Protein AF-A0A8B6EUW7-F1 (afdb_monomer)

Solvent-accessible surface area (backbone atoms only — not comparable to full-atom values): 8456 Å² total; per-residue (Å²): 134,91,86,85,81,85,66,82,66,86,75,84,60,81,88,59,56,79,48,83,56,57,69,49,81,42,67,62,49,62,72,51,69,58,61,69,36,70,34,43,38,35,71,33,44,41,38,44,39,31,47,34,36,40,42,38,40,44,29,48,21,50,28,38,37,32,56,53,14,41,37,41,40,33,45,32,32,40,39,40,40,46,28,47,20,54,29,39,37,29,56,26,37,40,37,41,36,34,46,31,32,41,38,39,42,42,28,47,21,50,29,39,38,30,57,26,38,37,38,41,39,35,46,32,30,41,40,40,42,40,30,47,21,49,30,38,37,31,56,28,36,37,38,41,37,34,41,35,29,63,44,82,46,72,44,69,49,77,38,76,48,69,73,38,67,75,45,79,45,72,73,42,74,114

Structure (mmCIF, N/CA/C/O backbone):
data_AF-A0A8B6EUW7-F1
#
_entry.id   AF-A0A8B6EUW7-F1
#
loop_
_atom_site.group_PDB
_atom_site.id
_atom_site.type_symbol
_atom_site.label_atom_id
_atom_site.label_alt_id
_atom_site.label_comp_id
_atom_site.label_asym_id
_atom_site.label_entity_id
_atom_site.label_seq_id
_atom_site.pdbx_PDB_ins_code
_atom_site.Cartn_x
_atom_site.Cartn_y
_atom_site.Cartn_z
_atom_site.occupancy
_atom_site.B_is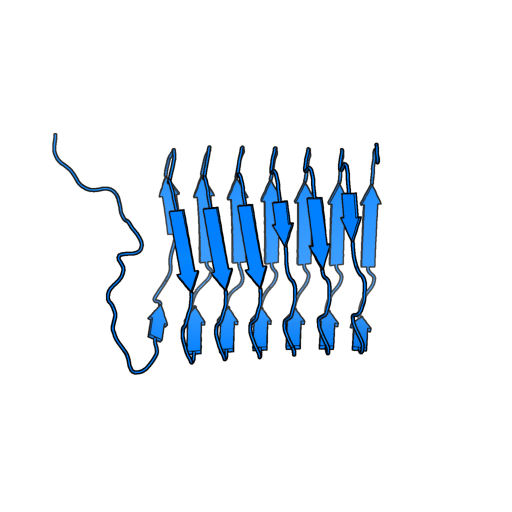o_or_equiv
_atom_site.auth_seq_id
_atom_site.auth_comp_id
_atom_site.auth_asym_id
_atom_site.auth_atom_id
_atom_site.pdbx_PDB_model_num
ATOM 1 N N . MET A 1 1 ? -30.084 -19.847 9.059 1.00 25.69 1 MET A N 1
ATOM 2 C CA . MET A 1 1 ? -29.236 -20.993 9.454 1.00 25.69 1 MET A CA 1
ATOM 3 C C . MET A 1 1 ? -28.331 -21.332 8.273 1.00 25.69 1 MET A C 1
ATOM 5 O O . MET A 1 1 ? -28.870 -21.389 7.177 1.00 25.69 1 MET A O 1
ATOM 9 N N . ALA A 1 2 ? -27.029 -21.551 8.534 1.00 23.38 2 ALA A N 1
ATOM 10 C CA . ALA A 1 2 ? -25.927 -21.921 7.610 1.00 23.38 2 ALA A CA 1
ATOM 11 C C . ALA A 1 2 ? -25.435 -20.869 6.568 1.00 23.38 2 ALA A C 1
ATOM 13 O O . ALA A 1 2 ? -26.282 -20.206 5.980 1.00 23.38 2 ALA A O 1
ATOM 14 N N . LEU A 1 3 ? -24.136 -20.726 6.205 1.00 30.89 3 LEU A N 1
ATOM 15 C CA . LEU A 1 3 ? -22.803 -20.816 6.889 1.00 30.89 3 LEU A CA 1
ATOM 16 C C . LEU A 1 3 ? -21.656 -20.461 5.873 1.00 30.89 3 LEU A C 1
ATOM 18 O O . LEU A 1 3 ? -21.907 -20.561 4.679 1.00 30.89 3 LEU A O 1
ATOM 22 N N . TRP A 1 4 ? -20.435 -20.128 6.352 1.00 17.84 4 TRP A N 1
ATOM 23 C CA . TRP A 1 4 ? -19.200 -19.603 5.674 1.00 17.84 4 TRP A CA 1
ATOM 24 C C . TRP A 1 4 ? -19.086 -18.064 5.479 1.00 17.84 4 TRP A C 1
ATOM 26 O O . TRP A 1 4 ? -19.812 -17.504 4.655 1.00 17.84 4 TRP A O 1
ATOM 36 N N . PRO A 1 5 ? -18.145 -17.370 6.167 1.00 23.80 5 PRO A N 1
ATOM 37 C CA . PRO A 1 5 ? -17.678 -16.040 5.771 1.00 23.80 5 PRO A CA 1
ATOM 38 C C . PRO A 1 5 ? -16.657 -16.152 4.627 1.00 23.80 5 PRO A C 1
ATOM 40 O O . PRO A 1 5 ? -16.011 -17.183 4.454 1.00 23.80 5 PRO A O 1
ATOM 43 N N . ILE A 1 6 ? -16.520 -15.093 3.828 1.00 31.66 6 ILE A N 1
ATOM 44 C CA . ILE A 1 6 ? -15.582 -15.071 2.700 1.00 31.66 6 ILE A CA 1
ATOM 45 C C . ILE A 1 6 ? -14.207 -14.626 3.211 1.00 31.66 6 ILE A C 1
ATOM 47 O O . ILE A 1 6 ? -13.890 -13.438 3.164 1.00 31.66 6 ILE A O 1
ATOM 51 N N . ASP A 1 7 ? -13.396 -15.600 3.634 1.00 32.25 7 ASP A N 1
ATOM 52 C CA . ASP A 1 7 ? -11.946 -15.560 3.407 1.00 32.25 7 ASP A CA 1
ATOM 53 C C . ASP A 1 7 ? -11.703 -15.140 1.948 1.00 32.25 7 ASP A C 1
ATOM 55 O O . ASP A 1 7 ? -12.349 -15.671 1.032 1.00 32.25 7 ASP A O 1
ATOM 59 N N . MET A 1 8 ? -10.716 -14.281 1.675 1.00 34.38 8 MET A N 1
ATOM 60 C CA . MET A 1 8 ? -10.120 -14.260 0.331 1.00 34.38 8 MET A CA 1
ATOM 61 C C . MET A 1 8 ? -9.184 -15.467 0.216 1.00 34.38 8 MET A C 1
ATOM 63 O O . MET A 1 8 ? -7.966 -15.321 0.222 1.00 34.38 8 MET A O 1
ATOM 67 N N . VAL A 1 9 ? -9.803 -16.657 0.170 1.00 30.34 9 VAL A N 1
ATOM 68 C CA . VAL A 1 9 ? -9.161 -17.972 0.287 1.00 30.34 9 VAL A CA 1
ATOM 69 C C . VAL A 1 9 ? -7.898 -18.033 -0.556 1.00 30.34 9 VAL A C 1
ATOM 71 O O . VAL A 1 9 ? -7.894 -17.678 -1.738 1.00 30.34 9 VAL A O 1
ATOM 74 N N . SER A 1 10 ? -6.855 -18.562 0.074 1.00 36.28 10 SER A N 1
ATOM 75 C CA . SER A 1 10 ? -5.552 -18.906 -0.480 1.00 36.28 10 SER A CA 1
ATOM 76 C C . SER A 1 10 ? -5.627 -20.001 -1.555 1.00 36.28 10 SER A C 1
ATOM 78 O O . SER A 1 10 ? -5.006 -21.062 -1.453 1.00 36.28 10 SER A O 1
ATOM 80 N N . GLU A 1 11 ? -6.318 -19.722 -2.665 1.00 23.39 11 GLU A N 1
ATOM 81 C CA . GLU A 1 11 ? -6.059 -20.412 -3.923 1.00 23.39 11 GLU A CA 1
ATOM 82 C C . GLU A 1 11 ? -4.647 -20.047 -4.386 1.00 23.39 11 GLU A C 1
ATOM 84 O O . GLU A 1 11 ? -4.411 -19.068 -5.096 1.00 23.39 11 GLU A O 1
ATOM 89 N N . SER A 1 12 ? -3.710 -20.888 -3.943 1.00 35.69 12 SER A N 1
ATOM 90 C CA . SER A 1 12 ? -2.301 -20.956 -4.325 1.00 35.69 12 SER A CA 1
ATOM 91 C C . SER A 1 12 ? -2.158 -21.281 -5.816 1.00 35.69 12 SER A C 1
ATOM 93 O O . SER A 1 12 ? -1.689 -22.348 -6.210 1.00 35.69 12 SER A O 1
ATOM 95 N N . ILE A 1 13 ? -2.597 -20.357 -6.666 1.00 28.00 13 ILE A N 1
ATOM 96 C CA . ILE A 1 13 ? -2.500 -20.440 -8.116 1.00 28.00 13 ILE A CA 1
ATOM 97 C C . ILE A 1 13 ? -1.307 -19.580 -8.528 1.00 28.00 13 ILE A C 1
ATOM 99 O O . ILE A 1 13 ? -1.421 -18.386 -8.810 1.00 28.00 13 ILE A O 1
ATOM 103 N N . TYR A 1 14 ? -0.148 -20.243 -8.585 1.00 34.44 14 TYR A N 1
ATOM 104 C CA . TYR A 1 14 ? 0.978 -19.836 -9.430 1.00 34.44 14 TYR A CA 1
ATOM 105 C C . TYR A 1 14 ? 0.468 -19.419 -10.829 1.00 34.44 14 TYR A C 1
ATOM 107 O O . TYR A 1 14 ? -0.589 -19.883 -11.262 1.00 34.44 14 TYR A O 1
ATOM 115 N N . HIS A 1 15 ? 1.248 -18.618 -11.567 1.00 29.44 15 HIS A N 1
ATOM 116 C CA . HIS A 1 15 ? 0.917 -18.009 -12.877 1.00 29.44 15 HIS A CA 1
ATOM 117 C C . HIS A 1 15 ? 0.130 -16.659 -12.866 1.00 29.44 15 HIS A C 1
ATOM 119 O O . HIS A 1 15 ? -0.388 -16.266 -13.913 1.00 29.44 15 HIS A O 1
ATOM 125 N N . SER A 1 16 ? 0.086 -15.887 -11.765 1.00 39.59 16 SER A N 1
ATOM 126 C CA . SER A 1 16 ? -0.474 -14.502 -11.660 1.00 39.59 16 SER A CA 1
ATOM 127 C C . SER A 1 16 ? -2.007 -14.314 -11.839 1.00 39.59 16 SER A C 1
ATOM 129 O O . SER A 1 16 ? -2.708 -15.192 -12.340 1.00 39.59 16 SER A O 1
ATOM 131 N N . GLN A 1 17 ? -2.562 -13.157 -11.420 1.00 44.03 17 GLN A N 1
ATOM 132 C CA . GLN A 1 17 ? -4.000 -13.041 -11.082 1.00 44.03 17 GLN A CA 1
ATOM 133 C C . GLN A 1 17 ? -4.856 -11.936 -11.758 1.00 44.03 17 GLN A C 1
ATOM 135 O O . GLN A 1 17 ? -4.388 -10.883 -12.203 1.00 44.03 17 GLN A O 1
ATOM 140 N N . LYS A 1 18 ? -6.187 -12.158 -11.776 1.00 33.91 18 LYS A N 1
ATOM 141 C CA . LYS A 1 18 ? -7.245 -11.206 -12.207 1.00 33.91 18 LYS A CA 1
ATOM 142 C C . LYS A 1 18 ? -8.431 -11.157 -11.221 1.00 33.91 18 LYS A C 1
ATOM 144 O O . LYS A 1 18 ? -9.380 -11.927 -11.359 1.00 33.91 18 LYS A O 1
ATOM 149 N N . TRP A 1 19 ? -8.514 -10.133 -10.370 1.00 37.81 19 TRP A N 1
ATOM 150 C CA . TRP A 1 19 ? -9.661 -9.963 -9.460 1.00 37.81 19 TRP A CA 1
ATOM 151 C C . TRP A 1 19 ? -10.814 -9.129 -10.058 1.00 37.81 19 TRP A C 1
ATOM 153 O O . TRP A 1 19 ? -10.639 -7.976 -10.483 1.00 37.81 19 TRP A O 1
ATOM 163 N N . ARG A 1 20 ? -12.034 -9.691 -10.060 1.00 37.06 20 ARG A N 1
ATOM 164 C CA . ARG A 1 20 ? -13.288 -9.006 -10.434 1.00 37.06 20 ARG A CA 1
ATOM 165 C C . ARG A 1 20 ? -14.066 -8.563 -9.184 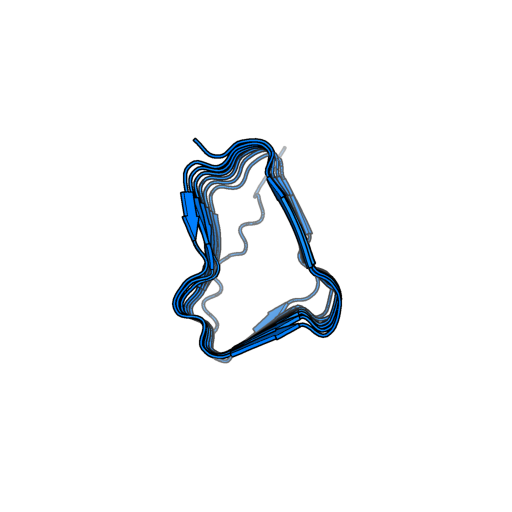1.00 37.06 20 ARG A C 1
ATOM 167 O O . ARG A 1 20 ? -14.977 -9.251 -8.762 1.00 37.06 20 ARG A O 1
ATOM 174 N N . GLN A 1 21 ? -13.769 -7.347 -8.714 1.00 39.22 21 GLN A N 1
ATOM 175 C CA . GLN A 1 21 ? -14.562 -6.590 -7.725 1.00 39.22 21 GLN A CA 1
ATOM 176 C C . GLN A 1 21 ? -14.658 -7.240 -6.329 1.00 39.22 21 GLN A C 1
ATOM 178 O O . GLN A 1 21 ? -15.595 -7.971 -6.040 1.00 39.22 21 GLN A O 1
ATOM 183 N N . SER A 1 22 ? -13.730 -6.891 -5.432 1.00 54.41 22 SER A N 1
ATOM 184 C CA . SER A 1 22 ? -13.854 -7.185 -4.000 1.00 54.41 22 SER A CA 1
ATOM 185 C C . SER A 1 22 ? -14.650 -6.088 -3.284 1.00 54.41 22 SER A C 1
ATOM 187 O O . SER A 1 22 ? -14.340 -4.892 -3.378 1.00 54.41 22 SER A O 1
ATOM 189 N N . LYS A 1 23 ? -15.704 -6.513 -2.582 1.00 46.66 23 LYS A N 1
ATOM 190 C CA . LYS A 1 23 ? -16.470 -5.699 -1.639 1.00 46.66 23 LYS A CA 1
ATOM 191 C C . LYS A 1 23 ? -16.741 -6.538 -0.390 1.00 46.66 23 LYS A C 1
ATOM 193 O O . LYS A 1 23 ? -17.639 -7.375 -0.423 1.00 46.66 23 LYS A O 1
ATOM 198 N N . SER A 1 24 ? -15.989 -6.296 0.676 1.00 58.12 24 SER A N 1
ATOM 199 C CA . SER A 1 24 ? -16.255 -6.847 2.006 1.00 58.12 24 SER A CA 1
ATOM 200 C C . SER A 1 24 ? -17.012 -5.807 2.835 1.00 58.12 24 SER A C 1
ATOM 202 O O . SER A 1 24 ? -16.458 -4.778 3.218 1.00 58.12 24 SER A O 1
ATOM 204 N N . ASP A 1 25 ? -18.296 -6.082 3.072 1.00 57.84 25 ASP A N 1
ATOM 205 C CA . ASP A 1 25 ? -19.082 -5.474 4.149 1.00 57.84 25 ASP A CA 1
ATOM 206 C C . ASP A 1 25 ? -19.280 -6.585 5.200 1.00 57.84 25 ASP A C 1
ATOM 208 O O . ASP A 1 25 ? -20.231 -7.363 5.107 1.00 57.84 25 ASP A O 1
ATOM 212 N 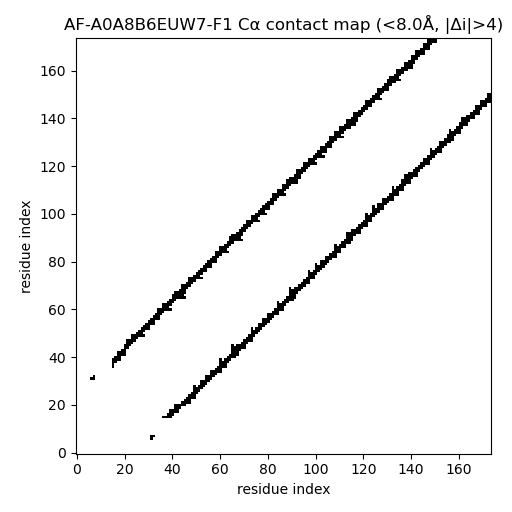N . LEU A 1 26 ? -18.346 -6.714 6.142 1.00 59.31 26 LEU A N 1
ATOM 213 C CA . LEU A 1 26 ? -18.386 -7.694 7.239 1.00 59.31 26 LEU A CA 1
ATOM 214 C C . LEU A 1 26 ? -18.325 -6.937 8.575 1.00 59.31 26 LEU A C 1
ATOM 216 O O . LEU A 1 26 ? -17.880 -5.794 8.620 1.00 59.31 26 LEU A O 1
ATOM 220 N N . SER A 1 27 ? -18.794 -7.538 9.670 1.00 61.88 27 SER A N 1
ATOM 221 C CA . SER A 1 27 ? -18.663 -6.924 11.001 1.00 61.88 27 SER A CA 1
ATOM 222 C C . SER A 1 27 ? -17.225 -6.988 11.516 1.00 61.88 27 SER A C 1
ATOM 224 O O . SER A 1 27 ? -16.728 -6.010 12.067 1.00 61.88 27 SER A O 1
ATOM 226 N N . GLN A 1 28 ? -16.582 -8.132 11.305 1.00 61.19 28 GLN A N 1
ATOM 227 C CA . GLN A 1 28 ? -15.213 -8.458 11.686 1.00 61.19 28 GLN A CA 1
ATOM 228 C C . GLN A 1 28 ? -14.594 -9.298 10.563 1.00 61.19 28 GLN A C 1
ATOM 230 O O . GLN A 1 28 ? -15.324 -9.934 9.792 1.00 61.19 28 GLN A O 1
ATOM 235 N N . SER A 1 29 ? -13.274 -9.281 10.480 1.00 70.94 29 SER A N 1
ATOM 236 C CA . SER A 1 29 ? -12.445 -10.186 9.689 1.00 70.94 29 SER A CA 1
ATOM 237 C C . SER A 1 29 ? -11.129 -10.307 10.435 1.00 70.94 29 SER A C 1
ATOM 239 O O . SER A 1 29 ? -10.656 -9.279 10.899 1.00 70.94 29 SER A O 1
ATOM 241 N N . ASP A 1 30 ? -10.558 -11.500 10.520 1.00 63.41 30 ASP A N 1
ATOM 242 C CA . ASP A 1 30 ? -9.255 -11.681 11.159 1.00 63.41 30 ASP A CA 1
ATOM 243 C C . ASP A 1 30 ? -8.207 -11.091 10.180 1.00 63.41 30 ASP A C 1
ATOM 245 O O . ASP A 1 30 ? -7.926 -9.894 10.225 1.00 63.41 30 ASP A O 1
ATOM 249 N N . ASP A 1 31 ? -7.832 -11.833 9.127 1.00 72.81 31 ASP A N 1
ATOM 250 C CA . ASP A 1 31 ? -6.881 -11.358 8.105 1.00 72.81 31 ASP A CA 1
ATOM 251 C C . ASP A 1 31 ? -7.498 -11.155 6.707 1.00 72.81 31 ASP A C 1
ATOM 253 O O . ASP A 1 31 ? -8.247 -11.988 6.188 1.00 72.81 31 ASP A O 1
ATOM 257 N N . LEU A 1 32 ? -7.093 -10.088 6.009 1.00 76.06 32 LEU A N 1
ATOM 258 C CA . LEU A 1 32 ? -7.337 -9.884 4.573 1.00 76.06 32 LEU A CA 1
ATOM 259 C C . LEU A 1 32 ? -6.033 -9.538 3.846 1.00 76.06 32 LEU A C 1
ATOM 261 O O . LEU A 1 32 ? -5.630 -8.376 3.758 1.00 76.06 32 LEU A O 1
ATOM 265 N N . SER A 1 33 ? -5.394 -10.553 3.262 1.00 81.12 33 SER A N 1
ATOM 266 C CA . SER A 1 33 ? -4.070 -10.434 2.645 1.00 81.12 33 SER A CA 1
ATOM 267 C C . SER A 1 33 ? -4.055 -10.646 1.124 1.00 81.12 33 SER A C 1
ATOM 269 O O . SER A 1 33 ? -4.873 -11.361 0.543 1.00 81.12 33 SER A O 1
ATOM 271 N N . CYS A 1 34 ? -3.093 -10.015 0.448 1.00 82.38 34 CYS A N 1
ATOM 272 C CA . CYS A 1 34 ? -2.788 -10.231 -0.965 1.00 82.38 34 CYS A CA 1
ATOM 273 C C . CYS A 1 34 ? -1.270 -10.172 -1.183 1.00 82.38 34 CYS A C 1
ATOM 275 O O . CYS A 1 34 ? -0.730 -9.181 -1.684 1.00 82.38 34 CYS A O 1
ATOM 277 N N . ASN A 1 35 ? -0.587 -11.242 -0.771 1.00 87.38 35 ASN A N 1
ATOM 278 C CA . ASN A 1 35 ? 0.865 -11.253 -0.602 1.00 87.38 35 ASN A CA 1
ATOM 279 C C . ASN A 1 35 ? 1.567 -12.238 -1.554 1.00 87.38 35 ASN A C 1
ATOM 281 O O . ASN A 1 35 ? 0.979 -13.250 -1.936 1.00 87.38 35 ASN A O 1
ATOM 285 N N . ASN A 1 36 ? 2.836 -11.973 -1.881 1.00 89.88 36 ASN A N 1
ATOM 286 C CA . ASN A 1 36 ? 3.737 -12.871 -2.629 1.00 89.88 36 ASN A CA 1
ATOM 287 C C . ASN A 1 36 ? 3.302 -13.202 -4.083 1.00 89.88 36 ASN A C 1
ATOM 289 O O . ASN A 1 36 ? 3.376 -14.356 -4.505 1.00 89.88 36 ASN A O 1
ATOM 293 N N . ASN A 1 37 ? 2.842 -12.216 -4.868 1.00 86.00 37 ASN A N 1
ATOM 294 C CA . ASN A 1 37 ? 2.407 -12.408 -6.265 1.00 86.00 37 ASN A CA 1
ATOM 295 C C . ASN A 1 37 ? 3.275 -11.639 -7.276 1.00 86.00 37 ASN A C 1
ATOM 297 O O . ASN A 1 37 ? 3.482 -10.437 -7.122 1.00 86.00 37 ASN A O 1
ATOM 301 N N . ASP A 1 38 ? 3.621 -12.250 -8.415 1.00 84.19 38 ASP A N 1
ATOM 302 C CA . ASP A 1 38 ? 4.295 -11.544 -9.525 1.00 84.19 38 ASP A CA 1
ATOM 303 C C . ASP A 1 38 ? 3.494 -10.323 -10.011 1.00 84.19 38 ASP A C 1
ATOM 305 O O . ASP A 1 38 ? 4.034 -9.265 -10.333 1.00 84.19 38 ASP A O 1
ATOM 309 N N . THR A 1 39 ? 2.168 -10.467 -10.121 1.00 84.88 39 THR A N 1
ATOM 310 C CA . THR A 1 39 ? 1.274 -9.397 -10.574 1.00 84.88 39 THR A CA 1
ATOM 311 C C . THR A 1 39 ? -0.152 -9.586 -10.067 1.00 84.88 39 THR A C 1
ATOM 313 O O . THR A 1 39 ? -0.794 -10.613 -10.303 1.00 84.88 39 THR A O 1
ATOM 316 N N . VAL A 1 40 ? -0.693 -8.517 -9.480 1.00 82.50 40 VAL A N 1
ATOM 317 C CA . VAL A 1 40 ? -2.077 -8.382 -9.023 1.00 82.50 40 VAL A CA 1
ATOM 318 C C . VAL A 1 40 ? -2.730 -7.198 -9.736 1.00 82.50 40 VAL A C 1
ATOM 320 O O . VAL A 1 40 ? -2.271 -6.060 -9.657 1.00 82.50 40 VAL A O 1
ATOM 323 N N . THR A 1 41 ? -3.844 -7.424 -10.440 1.00 83.62 41 THR A N 1
ATOM 324 C CA . THR A 1 41 ? -4.619 -6.330 -11.056 1.00 83.62 41 THR A CA 1
ATOM 325 C C . THR A 1 41 ? -6.083 -6.352 -10.634 1.00 83.62 41 THR A C 1
ATOM 327 O O . THR A 1 41 ? -6.877 -7.171 -11.107 1.00 83.62 41 THR A O 1
ATOM 330 N N . TYR A 1 42 ? -6.477 -5.348 -9.851 1.00 79.50 42 TYR A N 1
ATOM 331 C CA . TYR A 1 42 ? -7.870 -5.072 -9.513 1.00 79.50 42 TYR A CA 1
ATOM 332 C C . TYR A 1 42 ? -8.517 -4.234 -10.617 1.00 79.50 42 TYR A C 1
ATOM 334 O O . TYR A 1 42 ? -8.240 -3.042 -10.793 1.00 79.50 42 TYR A O 1
ATOM 342 N N . ARG A 1 43 ? -9.392 -4.873 -11.403 1.00 75.00 43 ARG A N 1
ATOM 343 C CA . ARG A 1 43 ? -10.046 -4.242 -12.565 1.00 75.00 43 ARG A CA 1
ATOM 344 C C . ARG A 1 43 ? -11.243 -3.357 -12.218 1.00 75.00 43 ARG A C 1
ATOM 346 O O . ARG A 1 43 ? -11.672 -2.600 -13.078 1.00 75.00 43 ARG A O 1
ATOM 353 N N . HIS A 1 44 ? -11.744 -3.422 -10.990 1.00 77.31 44 HIS A N 1
ATOM 354 C CA . HIS A 1 44 ? -12.835 -2.589 -10.478 1.00 77.31 44 HIS A CA 1
ATOM 355 C C . HIS A 1 44 ? -12.370 -1.827 -9.230 1.00 77.31 44 HIS A C 1
ATOM 357 O O . HIS A 1 44 ? -11.194 -1.897 -8.868 1.00 77.31 44 HIS A 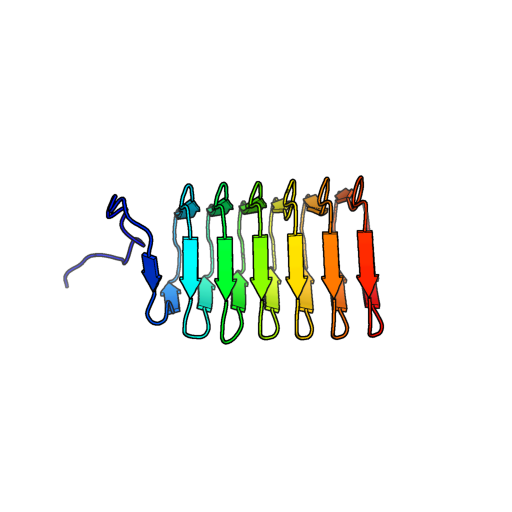O 1
ATOM 363 N N . SER A 1 45 ? -13.254 -1.049 -8.600 1.00 78.69 45 SER A N 1
ATOM 364 C CA . SER A 1 45 ? -12.931 -0.445 -7.306 1.00 78.69 45 SER A CA 1
ATOM 365 C C . SER A 1 45 ? -12.855 -1.533 -6.238 1.00 78.69 45 SER A C 1
ATOM 367 O O . SER A 1 45 ? -13.727 -2.401 -6.210 1.00 78.69 45 SER A O 1
ATOM 369 N N . VAL A 1 46 ? -11.870 -1.437 -5.348 1.00 80.25 46 VAL A N 1
ATOM 370 C CA . VAL A 1 46 ? -11.809 -2.234 -4.114 1.00 80.25 46 VAL A CA 1
ATOM 371 C C . VAL A 1 46 ? -12.476 -1.437 -2.999 1.00 80.25 46 VAL A C 1
ATOM 373 O O . VAL A 1 46 ? -12.257 -0.223 -2.891 1.00 80.25 46 VAL A O 1
ATOM 376 N N . ARG A 1 47 ? -13.332 -2.092 -2.212 1.00 83.19 47 ARG A N 1
ATOM 377 C CA . ARG A 1 47 ? -13.973 -1.495 -1.036 1.00 83.19 47 ARG A CA 1
ATOM 378 C C . ARG A 1 47 ? -13.946 -2.474 0.130 1.00 83.19 47 ARG A C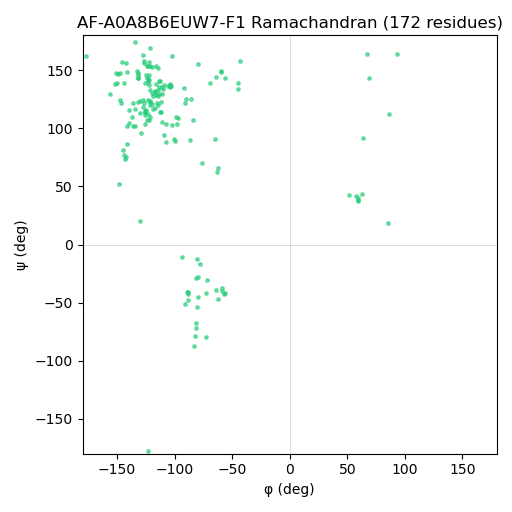 1
ATOM 380 O O . ARG A 1 47 ? -14.514 -3.552 0.010 1.00 83.19 47 ARG A O 1
ATOM 387 N N . VAL A 1 48 ? -13.332 -2.055 1.227 1.00 82.06 48 VAL A N 1
ATOM 388 C CA . VAL A 1 48 ? -13.342 -2.758 2.511 1.00 82.06 48 VAL A CA 1
ATOM 389 C C . VAL A 1 48 ? -14.050 -1.858 3.515 1.00 82.06 48 VAL A C 1
ATOM 391 O O . VAL A 1 48 ? -13.736 -0.665 3.597 1.00 82.06 48 VAL A O 1
ATOM 394 N N . ASN A 1 49 ? -15.036 -2.405 4.219 1.00 84.12 49 ASN A N 1
ATOM 395 C CA . ASN A 1 49 ? -15.770 -1.718 5.270 1.00 84.12 49 ASN A CA 1
ATOM 396 C C . ASN A 1 49 ? -16.052 -2.697 6.416 1.00 84.12 49 ASN A C 1
ATOM 398 O O . ASN A 1 49 ? -16.961 -3.519 6.296 1.00 84.12 49 ASN A O 1
ATOM 402 N N . LEU A 1 50 ? -15.270 -2.595 7.492 1.00 78.44 50 LEU A N 1
ATOM 403 C CA . LEU A 1 50 ? -15.342 -3.463 8.672 1.00 78.44 50 LEU A CA 1
ATOM 404 C C . LEU A 1 50 ? -15.492 -2.615 9.939 1.00 78.44 50 LEU A C 1
ATOM 406 O O . LEU A 1 50 ? -15.098 -1.445 9.960 1.00 78.44 50 LEU A O 1
ATOM 410 N N . SER A 1 51 ? -16.042 -3.192 11.009 1.00 83.69 51 SER A N 1
ATOM 411 C CA . SER A 1 51 ? -15.961 -2.553 12.328 1.00 83.69 51 SER A CA 1
ATOM 412 C C . SER A 1 51 ? -14.594 -2.810 12.955 1.00 83.69 51 SER A C 1
ATOM 414 O O . SER A 1 51 ? -13.980 -1.864 13.439 1.00 83.69 51 SER A O 1
ATOM 416 N N . GLN A 1 52 ? -14.108 -4.049 12.886 1.00 79.56 52 GLN A N 1
ATOM 417 C CA . GLN A 1 52 ? -12.776 -4.454 13.339 1.00 79.56 52 GLN A CA 1
ATOM 418 C C . GLN A 1 52 ? -12.110 -5.314 12.254 1.00 79.56 52 GLN A C 1
ATOM 420 O O . GLN A 1 52 ? -12.811 -5.997 11.498 1.00 79.56 52 GLN A O 1
ATOM 425 N N . SER A 1 53 ? -10.790 -5.237 12.173 1.00 81.81 53 SER A N 1
ATOM 426 C CA . SER A 1 53 ? -9.911 -6.107 11.391 1.00 81.81 53 SER A CA 1
ATOM 427 C C . SER A 1 53 ? -8.671 -6.353 12.235 1.00 81.81 53 SER A C 1
ATOM 429 O O . SER A 1 53 ? -8.284 -5.417 12.931 1.00 81.81 53 SER A O 1
ATOM 431 N N . ASP A 1 54 ? -8.038 -7.513 12.120 1.00 77.94 54 ASP A N 1
ATOM 432 C CA . ASP A 1 54 ? -6.685 -7.674 12.651 1.00 77.94 54 ASP A CA 1
ATOM 433 C C . ASP A 1 54 ? -5.746 -7.109 11.558 1.00 77.94 54 ASP A C 1
ATOM 435 O O . ASP A 1 54 ? -5.570 -5.885 11.482 1.00 77.94 54 ASP A O 1
ATOM 439 N N . ASP A 1 55 ? -5.331 -7.918 10.572 1.00 82.62 55 ASP A N 1
ATOM 440 C CA . ASP A 1 55 ? -4.433 -7.473 9.493 1.00 82.62 55 ASP A CA 1
ATOM 441 C C . ASP A 1 55 ? -5.115 -7.224 8.134 1.00 82.62 55 ASP A C 1
ATOM 443 O O . ASP A 1 55 ? -5.870 -8.042 7.593 1.00 82.62 55 ASP A O 1
ATOM 447 N N . LEU A 1 56 ? -4.714 -6.139 7.461 1.00 84.81 56 LEU A N 1
ATOM 448 C CA . LEU A 1 56 ? -5.019 -5.886 6.050 1.00 84.81 56 LEU A CA 1
ATOM 449 C C . LEU A 1 56 ? -3.731 -5.630 5.245 1.00 84.81 56 LEU A C 1
ATOM 451 O O . LEU A 1 56 ? -3.161 -4.539 5.285 1.00 84.81 56 LEU A O 1
ATOM 455 N N . SER A 1 57 ? -3.266 -6.616 4.468 1.00 87.50 57 SER A N 1
ATOM 456 C CA . SER A 1 57 ? -1.921 -6.592 3.860 1.00 87.50 57 SER A CA 1
ATOM 457 C C . SER A 1 57 ? -1.881 -6.762 2.334 1.00 87.50 57 SER A C 1
ATOM 459 O O . SER A 1 57 ? -2.674 -7.482 1.724 1.00 87.50 57 SER A O 1
ATOM 461 N N . CYS A 1 58 ? -0.927 -6.086 1.687 1.00 89.19 58 CYS A N 1
ATOM 462 C CA . CYS A 1 58 ? -0.649 -6.201 0.252 1.00 89.19 58 CYS A CA 1
ATOM 463 C C . CYS A 1 58 ? 0.864 -6.113 -0.011 1.00 89.19 58 CYS A C 1
ATOM 465 O O . CYS A 1 58 ? 1.378 -5.090 -0.478 1.00 89.19 58 CYS A O 1
ATOM 467 N N . ASN A 1 59 ? 1.574 -7.190 0.323 1.00 93.38 59 ASN A N 1
ATOM 468 C CA . ASN A 1 59 ? 3.021 -7.190 0.528 1.00 93.38 59 ASN A CA 1
ATOM 469 C C . ASN A 1 59 ? 3.775 -8.158 -0.403 1.00 93.38 59 ASN A C 1
ATOM 471 O O . ASN A 1 59 ? 3.246 -9.198 -0.798 1.00 93.38 59 ASN A O 1
ATOM 475 N N . ASN A 1 60 ? 5.045 -7.867 -0.696 1.00 93.50 60 ASN A N 1
ATOM 476 C CA . ASN A 1 60 ? 5.944 -8.745 -1.463 1.00 93.50 60 ASN A CA 1
ATOM 477 C C . ASN A 1 60 ? 5.441 -9.066 -2.894 1.00 93.50 60 ASN A C 1
ATOM 479 O O . ASN A 1 60 ? 5.544 -10.211 -3.339 1.00 93.50 60 ASN A O 1
ATOM 483 N N . ASN A 1 61 ? 4.833 -8.112 -3.611 1.00 92.00 61 ASN A N 1
ATOM 484 C CA . ASN A 1 61 ? 4.317 -8.341 -4.968 1.00 92.00 61 ASN A CA 1
ATOM 485 C C . ASN A 1 61 ? 5.087 -7.541 -6.030 1.00 92.00 61 ASN A C 1
ATOM 487 O O . ASN A 1 61 ? 5.247 -6.332 -5.889 1.00 92.00 61 ASN A O 1
ATOM 491 N N . GLY A 1 62 ? 5.428 -8.161 -7.163 1.00 92.00 62 GLY A N 1
ATOM 492 C CA . GLY A 1 62 ? 6.171 -7.475 -8.231 1.00 92.00 62 GLY A CA 1
ATOM 493 C C . GLY A 1 62 ? 5.394 -6.314 -8.871 1.00 92.00 62 GLY A C 1
ATOM 494 O O . GLY A 1 62 ? 5.924 -5.242 -9.157 1.00 92.00 62 GLY A O 1
ATOM 495 N N . THR A 1 63 ? 4.082 -6.464 -9.084 1.00 90.69 63 THR A N 1
ATOM 496 C CA . THR A 1 63 ? 3.233 -5.352 -9.547 1.00 90.69 63 THR A CA 1
ATOM 497 C C . THR A 1 63 ? 1.810 -5.420 -9.006 1.00 90.69 63 THR A C 1
ATOM 499 O O . THR A 1 63 ? 1.069 -6.360 -9.283 1.00 90.69 63 THR A O 1
ATOM 502 N N . VAL A 1 64 ? 1.364 -4.349 -8.350 1.00 90.12 64 VAL A N 1
ATOM 503 C CA . VAL A 1 64 ? -0.010 -4.168 -7.861 1.00 90.12 64 VAL A CA 1
ATOM 504 C C . VAL A 1 64 ? -0.681 -2.996 -8.582 1.00 90.12 64 VAL A C 1
ATOM 506 O O . VAL A 1 64 ? -0.219 -1.855 -8.536 1.00 90.12 64 VAL A O 1
ATOM 509 N N . ALA A 1 65 ? -1.810 -3.243 -9.253 1.00 90.12 65 ALA A N 1
ATOM 510 C CA . ALA A 1 65 ? -2.500 -2.232 -10.058 1.00 90.12 65 ALA A CA 1
ATOM 511 C C . ALA A 1 65 ? -4.005 -2.117 -9.756 1.00 90.12 65 ALA A C 1
ATOM 513 O O . ALA A 1 65 ? -4.809 -2.973 -10.136 1.00 90.12 65 ALA A O 1
ATOM 514 N N . TYR A 1 66 ? -4.420 -0.980 -9.188 1.00 86.25 66 TYR A N 1
ATOM 515 C CA . TYR A 1 66 ? -5.823 -0.657 -8.904 1.00 86.25 66 TYR A CA 1
ATOM 516 C C . TYR A 1 66 ? -6.416 0.250 -9.988 1.00 86.25 66 TYR A C 1
ATOM 518 O O . TYR A 1 66 ? -6.077 1.435 -10.100 1.00 86.25 66 TYR A O 1
ATOM 526 N N . ARG A 1 67 ? -7.335 -0.285 -10.806 1.00 83.56 67 ARG A N 1
ATOM 527 C CA . ARG A 1 67 ? -7.854 0.429 -11.986 1.00 83.56 67 ARG A CA 1
ATOM 528 C C . ARG A 1 67 ? -8.959 1.446 -11.718 1.00 83.56 67 ARG A C 1
ATOM 530 O O . ARG A 1 67 ? -9.028 2.389 -12.492 1.00 83.56 67 ARG A O 1
ATOM 537 N N . HIS A 1 68 ? -9.790 1.287 -10.684 1.00 79.00 68 HIS A N 1
ATOM 538 C CA . HIS A 1 68 ? -10.941 2.179 -10.415 1.00 79.00 68 HIS A CA 1
ATOM 539 C C . HIS A 1 68 ? -11.005 2.698 -8.961 1.00 79.00 68 HIS A C 1
ATOM 541 O O . HIS A 1 68 ? -12.047 3.176 -8.509 1.00 79.00 68 HIS A O 1
ATOM 547 N N . GLY A 1 69 ? -9.877 2.661 -8.246 1.00 84.62 69 GLY A N 1
ATOM 548 C CA . GLY A 1 69 ? -9.699 3.294 -6.933 1.00 84.62 69 GLY A CA 1
ATOM 549 C C . GLY A 1 69 ? -9.983 2.364 -5.756 1.00 84.62 69 GLY A C 1
ATOM 550 O O . GLY A 1 69 ? -10.594 1.308 -5.915 1.00 84.62 69 GLY A O 1
ATOM 551 N N . VAL A 1 70 ? -9.521 2.776 -4.578 1.00 87.69 70 VAL A N 1
ATOM 552 C CA . VAL A 1 70 ? -9.574 1.985 -3.340 1.00 87.69 70 VAL A CA 1
ATOM 553 C C . VAL A 1 70 ? -10.258 2.797 -2.250 1.00 87.69 70 VAL A C 1
ATOM 555 O O . VAL A 1 70 ? -10.039 4.009 -2.144 1.00 87.69 70 VAL A O 1
ATOM 558 N N . ARG A 1 71 ? -11.115 2.142 -1.465 1.00 90.94 71 ARG A N 1
ATOM 559 C CA . ARG A 1 71 ? -11.681 2.698 -0.234 1.00 90.94 71 ARG A CA 1
ATOM 560 C C . ARG A 1 71 ? -11.563 1.679 0.892 1.00 90.94 71 ARG A C 1
ATOM 562 O O . ARG A 1 71 ? -12.105 0.589 0.752 1.00 90.94 71 ARG A O 1
ATOM 569 N N . VAL A 1 72 ? -10.905 2.068 1.973 1.00 89.44 72 VAL A N 1
ATOM 570 C CA . VAL A 1 72 ? -10.841 1.321 3.232 1.00 89.44 72 VAL A CA 1
ATOM 571 C C . VAL A 1 72 ? -11.504 2.182 4.303 1.00 89.44 72 VAL A C 1
ATOM 573 O O . VAL A 1 72 ? -11.260 3.393 4.360 1.00 89.44 72 VAL A O 1
ATOM 576 N N . ASN A 1 73 ? -12.398 1.580 5.080 1.00 90.50 73 ASN A N 1
ATOM 577 C CA . ASN A 1 73 ? -13.099 2.214 6.187 1.00 90.50 73 ASN A CA 1
ATOM 578 C C . ASN A 1 73 ? -13.178 1.205 7.338 1.00 90.50 73 ASN A C 1
ATOM 580 O O . ASN A 1 73 ? -13.958 0.260 7.250 1.00 90.50 73 ASN A O 1
ATOM 584 N N . LEU A 1 74 ? -12.355 1.393 8.367 1.00 87.62 74 LEU A N 1
ATOM 585 C CA . LEU A 1 74 ? -12.291 0.528 9.548 1.00 87.62 74 LEU A CA 1
ATOM 586 C C . LEU A 1 74 ? -12.569 1.380 10.792 1.00 87.62 74 LEU A C 1
ATOM 588 O O . LEU A 1 74 ? -12.224 2.568 10.821 1.00 87.62 74 LEU A O 1
ATOM 592 N N . SER A 1 75 ? -13.228 0.812 11.804 1.00 88.81 75 SER A N 1
ATOM 593 C CA . SER A 1 75 ? -13.357 1.506 13.097 1.00 88.81 75 SER A CA 1
ATOM 594 C C . SER A 1 75 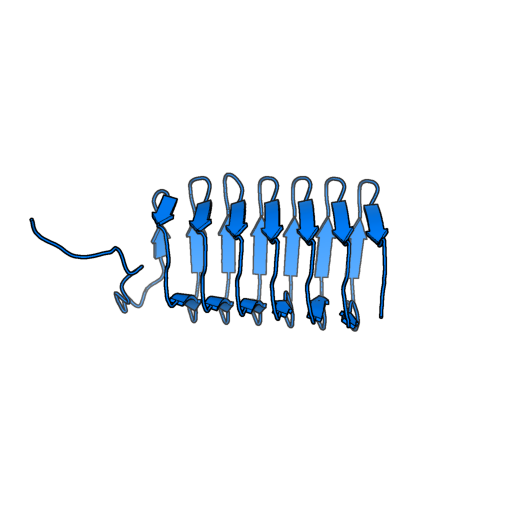? -12.162 1.184 13.990 1.00 88.81 75 SER A C 1
ATOM 596 O O . SER A 1 75 ? -11.609 2.103 14.584 1.00 88.81 75 SER A O 1
ATOM 598 N N . GLN A 1 76 ? -11.723 -0.072 13.995 1.00 86.75 76 GLN A N 1
ATOM 599 C CA . GLN A 1 76 ? -10.461 -0.530 14.571 1.00 86.75 76 GLN A CA 1
ATOM 600 C C . GLN A 1 76 ? -9.751 -1.422 13.540 1.00 86.75 76 GLN A C 1
ATOM 602 O O . GLN A 1 76 ? -10.419 -2.067 12.724 1.00 86.75 76 GLN A O 1
ATOM 607 N N . SER A 1 77 ? -8.427 -1.390 13.552 1.00 87.56 77 SER A N 1
ATOM 608 C CA . SER A 1 77 ? -7.515 -2.235 12.781 1.00 87.56 77 SER A CA 1
ATOM 609 C C . SER A 1 77 ? -6.279 -2.428 13.645 1.00 87.56 77 SER A C 1
ATOM 611 O O . SER A 1 77 ? -5.915 -1.461 14.314 1.00 87.56 77 SER A O 1
ATOM 613 N N . ASP A 1 78 ? -5.615 -3.569 13.563 1.00 85.81 78 ASP A N 1
ATOM 614 C CA . ASP A 1 78 ? -4.255 -3.671 14.086 1.00 85.81 78 ASP A CA 1
ATOM 615 C C . ASP A 1 78 ? -3.340 -3.093 12.981 1.00 85.81 78 ASP A C 1
ATOM 617 O O . ASP A 1 78 ? -3.089 -1.879 12.965 1.00 85.81 78 ASP A O 1
ATOM 621 N N . ASP A 1 79 ? -3.044 -3.867 11.927 1.00 88.56 79 ASP A N 1
ATOM 622 C CA . ASP A 1 79 ? -2.162 -3.437 10.828 1.00 88.56 79 ASP A CA 1
ATOM 623 C C . ASP A 1 79 ? -2.878 -3.162 9.488 1.00 88.56 79 ASP A C 1
ATOM 625 O O . ASP A 1 79 ? -3.647 -3.970 8.958 1.00 88.56 79 ASP A O 1
ATOM 629 N N . LEU A 1 80 ? -2.502 -2.066 8.814 1.00 90.69 80 LEU A N 1
ATOM 630 C CA . LEU A 1 80 ? -2.774 -1.838 7.386 1.00 90.69 80 LEU A CA 1
ATOM 631 C C . LEU A 1 80 ? -1.464 -1.602 6.612 1.00 90.69 80 LEU A C 1
ATOM 633 O O . LEU A 1 80 ? -0.867 -0.525 6.677 1.00 90.69 80 LEU A O 1
ATOM 637 N N . SER A 1 81 ? -1.039 -2.587 5.810 1.00 92.69 81 SER A N 1
ATOM 638 C CA . SER A 1 81 ? 0.286 -2.606 5.165 1.00 92.69 81 SER A CA 1
ATOM 639 C C . SER A 1 81 ? 0.274 -2.744 3.632 1.00 92.69 81 SER A C 1
ATOM 641 O O . SER A 1 81 ? -0.537 -3.454 3.029 1.00 92.69 81 SER A O 1
ATOM 643 N N . CYS A 1 82 ? 1.206 -2.048 2.972 1.00 93.88 82 CYS A N 1
ATOM 644 C CA . CYS A 1 82 ? 1.462 -2.146 1.530 1.00 93.88 82 CYS A CA 1
ATOM 645 C C . CYS A 1 82 ? 2.969 -2.005 1.249 1.00 93.88 82 CYS A C 1
ATOM 647 O O . CYS A 1 82 ? 3.448 -0.938 0.839 1.00 93.88 82 CYS A O 1
ATOM 649 N N . ASN A 1 83 ? 3.710 -3.082 1.514 1.00 96.69 83 ASN A N 1
ATOM 650 C CA . ASN A 1 83 ? 5.162 -3.076 1.695 1.00 96.69 83 ASN A CA 1
ATOM 651 C C . ASN A 1 83 ? 5.900 -4.034 0.742 1.00 96.69 83 ASN A C 1
ATOM 653 O O . ASN A 1 83 ? 5.360 -5.066 0.348 1.00 96.69 83 ASN A O 1
ATOM 657 N N . ASN A 1 84 ? 7.168 -3.746 0.435 1.00 97.31 84 ASN A N 1
ATOM 658 C CA . ASN A 1 84 ? 8.051 -4.627 -0.348 1.00 97.31 84 ASN A CA 1
ATOM 659 C C . ASN A 1 84 ? 7.521 -4.956 -1.768 1.00 97.31 84 ASN A C 1
ATOM 661 O O . ASN A 1 84 ? 7.587 -6.107 -2.194 1.00 97.31 84 ASN A O 1
ATOM 665 N N . ASN A 1 85 ? 6.927 -3.998 -2.490 1.00 97.25 85 ASN A N 1
ATOM 666 C CA . ASN A 1 85 ? 6.414 -4.218 -3.852 1.00 97.25 85 ASN A CA 1
ATOM 667 C C . ASN A 1 85 ? 7.195 -3.389 -4.888 1.00 97.25 85 ASN A C 1
ATOM 669 O O . ASN A 1 85 ? 7.217 -2.163 -4.771 1.00 97.25 85 ASN A O 1
ATOM 673 N N . ASP A 1 86 ? 7.712 -3.996 -5.964 1.00 97.31 86 ASP A N 1
ATOM 674 C CA . ASP A 1 86 ? 8.482 -3.273 -6.996 1.00 97.31 86 ASP A CA 1
ATOM 675 C C . ASP A 1 86 ? 7.647 -2.140 -7.631 1.00 97.31 86 ASP A C 1
ATOM 677 O O . ASP A 1 86 ? 8.133 -1.055 -7.957 1.00 97.31 86 ASP A O 1
ATOM 681 N N . THR A 1 87 ? 6.341 -2.355 -7.838 1.00 96.38 87 THR A N 1
ATOM 682 C CA . THR A 1 87 ? 5.448 -1.313 -8.368 1.00 96.38 87 THR A CA 1
ATOM 683 C C . THR A 1 87 ? 4.023 -1.385 -7.827 1.00 96.38 87 THR A C 1
ATOM 685 O O . THR A 1 87 ? 3.270 -2.314 -8.110 1.00 96.38 87 THR A O 1
ATOM 688 N N . VAL A 1 88 ? 3.573 -0.300 -7.192 1.00 95.75 88 VAL A N 1
ATOM 689 C CA . VAL A 1 88 ? 2.181 -0.082 -6.773 1.00 95.75 88 VAL A CA 1
ATOM 690 C C . VAL A 1 88 ? 1.576 1.097 -7.541 1.00 95.75 88 VAL A C 1
ATOM 692 O O . VAL A 1 88 ? 2.036 2.236 -7.460 1.00 95.75 88 VAL A O 1
ATOM 695 N N . THR A 1 89 ? 0.502 0.863 -8.301 1.00 94.88 89 THR A N 1
ATOM 696 C CA . THR A 1 89 ? -0.178 1.904 -9.093 1.00 94.88 89 THR A CA 1
ATOM 697 C C . THR A 1 89 ? -1.669 2.015 -8.783 1.00 94.88 89 THR A C 1
ATOM 699 O O . THR A 1 89 ? -2.484 1.168 -9.158 1.00 94.88 89 THR A O 1
ATOM 702 N N . TYR A 1 90 ? -2.062 3.171 -8.252 1.00 92.38 90 TYR A N 1
ATOM 703 C CA . TYR A 1 90 ? -3.453 3.579 -8.082 1.00 92.38 90 TYR A CA 1
ATOM 704 C C . TYR A 1 90 ? -3.869 4.503 -9.232 1.00 92.38 90 TYR A C 1
ATOM 706 O O . TYR A 1 90 ? -3.504 5.683 -9.285 1.00 92.38 90 TYR A O 1
ATOM 714 N N . ARG A 1 91 ? -4.643 3.980 -10.196 1.00 89.56 91 ARG A N 1
ATOM 715 C CA . ARG A 1 91 ? -5.111 4.776 -11.350 1.00 89.56 91 ARG A CA 1
ATOM 716 C C . ARG A 1 91 ? -6.175 5.804 -10.967 1.00 89.56 91 ARG A C 1
ATOM 718 O O . ARG A 1 91 ? -6.242 6.855 -11.595 1.00 89.56 91 ARG A O 1
ATOM 725 N N . HIS A 1 92 ? -6.984 5.503 -9.956 1.00 87.88 92 HIS A N 1
ATOM 726 C CA . HIS A 1 92 ? -7.976 6.411 -9.378 1.00 87.88 92 HIS A CA 1
ATOM 727 C C . HIS A 1 92 ? -7.708 6.627 -7.889 1.00 87.88 92 HIS A C 1
ATOM 729 O O . HIS A 1 92 ? -6.859 5.959 -7.308 1.00 87.88 92 HIS A O 1
ATOM 735 N N . GLY A 1 93 ? -8.402 7.604 -7.302 1.00 88.19 93 GLY A N 1
ATOM 736 C CA . GLY A 1 93 ? -8.116 8.068 -5.949 1.00 88.19 93 GLY A CA 1
ATOM 737 C C . GLY A 1 93 ? -8.254 6.981 -4.885 1.00 88.19 93 GLY A C 1
ATOM 738 O O . GLY A 1 93 ? -9.093 6.081 -4.996 1.00 88.19 93 GLY A O 1
ATOM 739 N N . VAL A 1 94 ? -7.436 7.119 -3.848 1.00 92.94 94 VAL A N 1
ATOM 740 C CA . VAL A 1 94 ? -7.423 6.265 -2.657 1.00 92.94 94 VAL A CA 1
ATOM 741 C C . VAL A 1 94 ? -8.076 7.025 -1.512 1.00 92.94 94 VAL A C 1
ATOM 743 O O . VAL A 1 94 ? -7.850 8.230 -1.356 1.00 92.94 94 VAL A O 1
ATOM 746 N N . ARG A 1 95 ? -8.916 6.341 -0.732 1.00 94.75 95 ARG A N 1
ATOM 747 C CA . ARG A 1 95 ? -9.467 6.863 0.521 1.00 94.75 95 ARG A CA 1
ATOM 748 C C . ARG A 1 95 ? -9.275 5.843 1.633 1.00 94.75 95 ARG A C 1
ATOM 750 O O . ARG A 1 95 ? -9.767 4.729 1.497 1.00 94.75 95 ARG A O 1
ATOM 757 N N . VAL A 1 96 ? -8.610 6.251 2.702 1.00 92.56 96 VAL A N 1
ATOM 758 C CA . VAL A 1 96 ? -8.471 5.483 3.940 1.00 92.56 96 VAL A CA 1
ATOM 759 C C . VAL A 1 96 ? -9.102 6.305 5.059 1.00 92.56 96 VAL A C 1
ATOM 761 O O . VAL A 1 96 ? -8.810 7.497 5.190 1.00 92.56 96 VAL A O 1
ATOM 764 N N . ASN A 1 97 ? -10.007 5.680 5.803 1.00 93.50 97 ASN A N 1
ATOM 765 C CA . ASN A 1 97 ? -10.603 6.190 7.030 1.00 93.50 97 ASN A CA 1
ATOM 766 C C . ASN A 1 97 ? -10.378 5.126 8.110 1.00 93.50 97 ASN A C 1
ATOM 768 O O . ASN A 1 97 ? -10.960 4.049 7.984 1.00 93.50 97 ASN A O 1
ATOM 772 N N . LEU A 1 98 ? -9.592 5.426 9.140 1.00 90.00 98 LEU A N 1
ATOM 773 C CA . LEU A 1 98 ? -9.446 4.578 10.328 1.00 90.00 98 LEU A CA 1
ATOM 774 C C . LEU A 1 98 ? -9.833 5.423 11.548 1.00 90.00 98 LEU A C 1
ATOM 776 O O . LEU A 1 98 ? -9.493 6.611 11.604 1.00 90.00 98 LEU A O 1
ATOM 780 N N . SER A 1 99 ? -10.597 4.860 12.487 1.00 91.31 99 SER A N 1
ATOM 781 C CA . SER A 1 99 ? -10.872 5.563 13.754 1.00 91.31 99 SER A CA 1
ATOM 782 C C . SER A 1 99 ? -9.800 5.246 14.790 1.00 91.31 99 SER A C 1
ATOM 784 O O . SER A 1 99 ? -9.307 6.172 15.426 1.00 91.31 99 SER A O 1
ATOM 786 N N . GLN A 1 100 ? -9.395 3.984 14.880 1.00 89.00 100 GLN A N 1
ATOM 787 C CA . GLN A 1 100 ? -8.206 3.513 15.580 1.00 89.00 100 GLN A CA 1
ATOM 788 C C . GLN A 1 100 ? -7.451 2.567 14.635 1.00 89.00 100 GLN A C 1
ATOM 790 O O . GLN A 1 100 ? -8.082 1.904 13.803 1.00 89.00 100 GLN A O 1
ATOM 795 N N . SER A 1 101 ? -6.129 2.584 14.724 1.00 88.81 101 SER A N 1
ATOM 796 C CA . SER A 1 101 ? -5.185 1.705 14.035 1.00 88.81 101 SER A CA 1
ATOM 797 C C . SER A 1 101 ? -3.971 1.584 14.940 1.00 88.81 101 SER A C 1
ATOM 799 O O . SER A 1 101 ? -3.631 2.597 15.553 1.00 88.81 101 SER A O 1
ATOM 801 N N . ASP A 1 102 ? -3.289 0.451 14.949 1.00 88.12 102 ASP A N 1
ATOM 802 C CA . ASP A 1 102 ? -1.946 0.408 15.521 1.00 88.12 102 ASP A CA 1
ATOM 803 C C . ASP A 1 102 ? -0.997 0.945 14.426 1.00 88.12 102 ASP A C 1
ATOM 805 O O . ASP A 1 102 ? -0.674 2.141 14.427 1.00 88.12 102 ASP A O 1
ATOM 809 N N . ASP A 1 103 ? -0.754 0.169 13.360 1.00 90.25 103 ASP A N 1
ATOM 810 C CA . ASP A 1 103 ? 0.164 0.548 12.274 1.00 90.25 103 ASP A CA 1
ATOM 811 C C . ASP A 1 103 ? -0.521 0.840 10.921 1.00 90.25 103 ASP A C 1
ATOM 813 O O . ASP A 1 103 ? -1.300 0.054 10.373 1.00 90.25 103 ASP A O 1
ATOM 817 N N . LEU A 1 104 ? -0.108 1.933 10.265 1.00 91.38 104 LEU A N 1
ATOM 818 C CA . LEU A 1 104 ? -0.351 2.171 8.835 1.00 91.38 104 LEU A CA 1
ATOM 819 C C . LEU A 1 104 ? 0.966 2.360 8.070 1.00 91.38 104 LEU A C 1
ATOM 821 O O . LEU A 1 104 ? 1.608 3.411 8.147 1.00 91.38 104 LEU A O 1
ATOM 825 N N . SER A 1 105 ? 1.333 1.378 7.239 1.00 93.69 105 SER A N 1
ATOM 826 C CA . SER A 1 105 ? 2.629 1.334 6.548 1.00 93.69 105 SER A CA 1
ATOM 827 C C . SER A 1 105 ? 2.550 1.252 5.015 1.00 93.69 105 SER A C 1
ATOM 829 O O . SER A 1 105 ? 1.696 0.593 4.415 1.00 93.69 105 SER A O 1
ATOM 831 N N . CYS A 1 106 ? 3.475 1.947 4.344 1.00 94.38 106 CYS A N 1
ATOM 832 C CA . CYS A 1 106 ? 3.732 1.802 2.908 1.00 94.38 106 CYS A CA 1
ATOM 833 C C . CYS A 1 106 ? 5.232 1.990 2.627 1.00 94.38 106 CYS A C 1
ATOM 835 O O . CYS A 1 106 ? 5.699 3.079 2.277 1.00 94.38 106 CYS A O 1
ATOM 837 N N . ASN A 1 107 ? 5.986 0.916 2.848 1.00 96.62 107 ASN A N 1
ATOM 838 C CA . ASN A 1 107 ? 7.438 0.922 2.993 1.00 96.62 107 ASN A CA 1
ATOM 839 C C . ASN A 1 107 ? 8.133 -0.002 1.980 1.00 96.62 107 ASN A C 1
ATOM 841 O O . ASN A 1 107 ? 7.566 -1.013 1.571 1.00 96.62 107 ASN A O 1
ATOM 845 N N . ASN A 1 108 ? 9.388 0.294 1.638 1.00 97.44 108 ASN A N 1
ATOM 846 C CA . ASN A 1 108 ? 10.246 -0.571 0.814 1.00 97.44 108 ASN A CA 1
ATOM 847 C C . ASN A 1 108 ? 9.673 -0.875 -0.594 1.00 97.44 108 ASN A C 1
ATOM 849 O O . ASN A 1 108 ? 9.764 -2.008 -1.054 1.00 97.44 108 ASN A O 1
ATOM 853 N N . ASN A 1 109 ? 9.014 0.079 -1.263 1.00 97.62 109 ASN A N 1
ATOM 854 C CA . ASN A 1 109 ? 8.471 -0.120 -2.617 1.00 97.62 109 ASN A CA 1
ATOM 855 C C . ASN A 1 109 ? 9.236 0.735 -3.644 1.00 97.62 109 ASN A C 1
ATOM 857 O O . ASN A 1 109 ? 9.200 1.964 -3.540 1.00 97.62 109 ASN A O 1
ATOM 861 N N . ASP A 1 110 ? 9.830 0.139 -4.683 1.00 97.56 110 ASP A N 1
ATOM 862 C CA . ASP A 1 110 ? 10.628 0.882 -5.676 1.00 97.56 110 ASP A CA 1
ATOM 863 C C . ASP A 1 110 ? 9.796 1.981 -6.364 1.00 97.56 110 ASP A C 1
ATOM 865 O O . ASP A 1 110 ? 10.261 3.093 -6.615 1.00 97.56 110 ASP A O 1
ATOM 869 N N . THR A 1 111 ? 8.524 1.711 -6.688 1.00 96.69 111 THR A N 1
ATOM 870 C CA . THR A 1 111 ? 7.638 2.711 -7.304 1.00 96.69 111 THR A CA 1
ATOM 871 C C . THR A 1 111 ? 6.211 2.693 -6.765 1.00 96.69 111 THR A C 1
ATOM 873 O O . THR A 1 111 ? 5.420 1.798 -7.055 1.00 96.69 111 THR A O 1
ATOM 876 N N . VAL A 1 112 ? 5.799 3.790 -6.121 1.00 95.62 112 VAL A N 1
ATOM 877 C CA . VAL A 1 112 ? 4.410 4.046 -5.709 1.00 95.62 112 VAL A CA 1
ATOM 878 C C . VAL A 1 112 ? 3.820 5.221 -6.497 1.00 95.62 112 VAL A C 1
ATOM 880 O O . VAL A 1 112 ? 4.223 6.376 -6.354 1.00 95.62 112 VAL A O 1
ATOM 883 N N . THR A 1 113 ? 2.814 4.957 -7.336 1.00 94.81 113 THR A N 1
ATOM 884 C CA . THR A 1 113 ? 2.172 5.973 -8.188 1.00 94.81 113 THR A CA 1
ATOM 885 C C . THR A 1 113 ? 0.685 6.155 -7.889 1.00 94.81 113 THR A C 1
ATOM 887 O O . THR A 1 113 ? -0.152 5.307 -8.207 1.00 94.81 113 THR A O 1
ATOM 890 N N . TYR A 1 114 ? 0.325 7.354 -7.433 1.00 92.50 114 TYR A N 1
ATOM 891 C CA . TYR A 1 114 ? -1.052 7.822 -7.290 1.00 92.50 114 TYR A CA 1
ATOM 892 C C . TYR A 1 114 ? -1.420 8.763 -8.445 1.00 92.50 114 TYR A C 1
ATOM 894 O O . TYR A 1 114 ? -1.040 9.940 -8.496 1.00 92.50 114 TYR A O 1
ATOM 902 N N . ARG A 1 115 ? -2.185 8.246 -9.416 1.00 91.06 115 ARG A N 1
ATOM 903 C CA . ARG A 1 115 ? -2.617 9.020 -10.595 1.00 91.06 115 ARG A CA 1
ATOM 904 C C . ARG A 1 115 ? -3.773 9.980 -10.322 1.00 91.06 115 ARG A C 1
ATOM 906 O O . ARG A 1 115 ? -3.974 10.886 -11.121 1.00 91.06 115 ARG A O 1
ATOM 913 N N . HIS A 1 116 ? -4.495 9.808 -9.222 1.00 88.38 116 HIS A N 1
ATOM 914 C CA . HIS A 1 116 ? -5.533 10.719 -8.741 1.00 88.38 116 HIS A CA 1
ATOM 915 C C . HIS A 1 116 ? -5.361 10.957 -7.232 1.00 88.38 116 HIS A C 1
ATOM 917 O O . HIS A 1 116 ? -4.469 10.383 -6.615 1.00 88.38 116 HIS A O 1
ATOM 923 N N . GLY A 1 117 ? -6.165 11.857 -6.657 1.00 88.19 117 GLY A N 1
ATOM 924 C CA . GLY A 1 117 ? -5.938 12.356 -5.300 1.00 88.19 117 GLY A CA 1
ATOM 925 C C . GLY A 1 117 ? -6.063 11.280 -4.221 1.00 88.19 117 GLY A C 1
ATOM 926 O O . GLY A 1 117 ? -6.915 10.392 -4.310 1.00 88.19 117 GLY A O 1
ATOM 927 N N . VAL A 1 118 ? -5.227 11.402 -3.194 1.00 92.00 118 VAL A N 1
ATOM 928 C CA . VAL A 1 118 ? -5.210 10.525 -2.017 1.00 92.00 118 VAL A CA 1
ATOM 929 C C . VAL A 1 118 ? -5.840 11.260 -0.845 1.00 92.00 118 VAL A C 1
ATOM 931 O O . VAL A 1 118 ? -5.545 12.437 -0.622 1.00 92.00 118 VAL A O 1
ATOM 934 N N . ARG A 1 119 ? -6.701 10.574 -0.091 1.00 94.06 119 ARG A N 1
ATOM 935 C CA . ARG A 1 119 ? -7.199 11.064 1.192 1.00 94.06 119 ARG A CA 1
ATOM 936 C C . ARG A 1 119 ? -7.002 10.021 2.285 1.00 94.06 119 ARG A C 1
ATOM 938 O O . ARG A 1 119 ? -7.527 8.923 2.161 1.00 94.06 119 ARG A O 1
ATOM 945 N N . VAL A 1 120 ? -6.323 10.409 3.352 1.00 91.56 120 VAL A N 1
ATOM 946 C CA . VAL A 1 120 ? -6.211 9.637 4.592 1.00 91.56 120 VAL A CA 1
ATOM 947 C C . VAL A 1 120 ? -6.853 10.465 5.705 1.00 91.56 120 VAL A C 1
ATOM 949 O O . VAL A 1 120 ? -6.608 11.672 5.795 1.00 91.56 120 VAL A O 1
ATOM 952 N N . ASN A 1 121 ? -7.730 9.852 6.494 1.00 92.88 121 ASN A N 1
ATOM 953 C CA . ASN A 1 121 ? -8.235 10.401 7.747 1.00 92.88 121 ASN A CA 1
ATOM 954 C C . ASN A 1 121 ? -7.980 9.343 8.835 1.00 92.88 121 ASN A C 1
ATOM 956 O O . ASN A 1 121 ? -8.582 8.274 8.748 1.00 92.88 121 ASN A O 1
ATOM 960 N N . LEU A 1 122 ? -7.115 9.634 9.808 1.00 88.38 122 LEU A N 1
ATOM 961 C CA . LEU A 1 122 ? -6.911 8.812 11.008 1.00 88.38 122 LEU A CA 1
ATOM 962 C C . LEU A 1 122 ? -7.368 9.630 12.220 1.00 88.38 122 LEU A C 1
ATOM 964 O O . LEU A 1 122 ? -7.023 10.814 12.312 1.00 88.38 122 LEU A O 1
ATOM 968 N N . SER A 1 123 ? -8.160 9.040 13.115 1.00 90.12 123 SER A N 1
ATOM 969 C CA . SER A 1 123 ? -8.495 9.701 14.387 1.00 90.12 123 SER A CA 1
ATOM 970 C C . SER A 1 123 ? -7.454 9.375 15.457 1.00 90.12 123 SER A C 1
ATOM 972 O O . SER A 1 123 ? -6.938 10.297 16.081 1.00 90.12 123 SER A O 1
ATOM 974 N N . GLN A 1 124 ? -7.101 8.104 15.611 1.00 86.88 124 GLN A N 1
ATOM 975 C CA . GLN A 1 124 ? -5.975 7.632 16.412 1.00 86.88 124 GLN A CA 1
ATOM 976 C C . GLN A 1 124 ? -5.185 6.629 15.561 1.00 86.88 124 GLN A C 1
ATOM 978 O O . GLN A 1 124 ? -5.783 5.913 14.751 1.00 86.88 124 GLN A O 1
ATOM 983 N N . SER A 1 125 ? -3.867 6.660 15.699 1.00 85.44 125 SER A N 1
ATOM 984 C CA . SER A 1 125 ? -2.896 5.729 15.122 1.00 85.44 125 SER A CA 1
ATOM 985 C C . SER A 1 125 ? -1.735 5.672 16.102 1.00 85.44 125 SER A C 1
ATOM 987 O O . SER A 1 125 ? -1.422 6.727 16.657 1.00 85.44 125 SER A O 1
ATOM 989 N N . ASP A 1 126 ? -1.065 4.541 16.252 1.00 86.44 126 ASP A N 1
ATOM 990 C CA . ASP A 1 126 ? 0.229 4.542 16.932 1.00 86.44 126 ASP A CA 1
ATOM 991 C C . ASP A 1 126 ? 1.276 4.991 15.893 1.00 86.44 126 ASP A C 1
ATOM 993 O O . ASP A 1 126 ? 1.675 6.165 15.895 1.00 86.44 126 ASP A O 1
ATOM 997 N N . ASP A 1 127 ? 1.540 4.170 14.868 1.00 88.50 127 ASP A N 1
ATOM 998 C CA . ASP A 1 127 ? 2.527 4.460 13.818 1.00 88.50 127 ASP A CA 1
ATOM 999 C C . ASP A 1 127 ? 1.910 4.762 12.436 1.00 88.50 127 ASP A C 1
ATOM 1001 O O . ASP A 1 127 ? 1.102 4.015 11.875 1.00 88.50 127 ASP A O 1
ATOM 1005 N N . LEU A 1 128 ? 2.394 5.828 11.784 1.00 89.44 128 LEU A N 1
ATOM 1006 C CA . LEU A 1 128 ? 2.162 6.083 10.355 1.00 89.44 128 LEU A CA 1
ATOM 1007 C C . LEU A 1 128 ? 3.485 6.213 9.589 1.00 89.44 128 LEU A C 1
ATOM 1009 O O . LEU A 1 128 ? 4.193 7.216 9.705 1.00 89.44 128 LEU A O 1
ATOM 1013 N N . SER A 1 129 ? 3.786 5.252 8.709 1.00 91.81 129 SER A N 1
ATOM 1014 C CA . SER A 1 129 ? 5.061 5.190 7.978 1.00 91.81 129 SER A CA 1
ATOM 1015 C C . SER A 1 129 ? 4.937 5.174 6.442 1.00 91.81 129 SER A C 1
ATOM 1017 O O . SER A 1 129 ? 4.072 4.532 5.839 1.00 91.81 129 SER A O 1
ATOM 1019 N N . ARG A 1 130 ? 5.844 5.904 5.773 1.00 91.62 130 ARG A N 1
ATOM 1020 C CA . ARG A 1 130 ? 6.160 5.744 4.342 1.00 91.62 130 ARG A CA 1
ATOM 1021 C C . ARG A 1 130 ? 7.659 5.904 4.109 1.00 91.62 130 ARG A C 1
ATOM 1023 O O . ARG A 1 130 ? 8.128 6.998 3.788 1.00 91.62 130 ARG A O 1
ATOM 1030 N N . ASN A 1 131 ? 8.389 4.810 4.253 1.00 94.25 131 ASN A N 1
ATOM 1031 C CA . ASN A 1 131 ? 9.845 4.784 4.308 1.00 94.25 131 ASN A CA 1
ATOM 1032 C C . ASN A 1 131 ? 10.461 3.938 3.186 1.00 94.25 131 ASN A C 1
ATOM 1034 O O . ASN A 1 131 ? 9.851 2.971 2.739 1.00 94.25 131 ASN A O 1
ATOM 1038 N N . ASN A 1 132 ? 11.691 4.257 2.776 1.00 96.12 132 ASN A N 1
ATOM 1039 C CA . ASN A 1 132 ? 12.487 3.438 1.848 1.00 96.12 132 ASN A CA 1
ATOM 1040 C C . ASN A 1 132 ? 11.797 3.186 0.483 1.00 96.12 132 ASN A C 1
ATOM 1042 O O . ASN A 1 132 ? 11.791 2.058 0.006 1.00 96.12 132 ASN A O 1
ATOM 1046 N N . ASN A 1 133 ? 11.148 4.186 -0.129 1.00 96.06 133 ASN A N 1
ATOM 1047 C CA . ASN A 1 133 ? 10.533 4.025 -1.459 1.00 96.06 133 ASN A CA 1
ATOM 1048 C C . ASN A 1 133 ? 11.278 4.871 -2.504 1.00 96.06 133 ASN A C 1
ATOM 1050 O O . ASN A 1 133 ? 11.202 6.104 -2.446 1.00 96.06 133 ASN A O 1
ATOM 1054 N N . ASP A 1 134 ? 11.936 4.244 -3.483 1.00 95.81 134 ASP A N 1
ATOM 1055 C CA . ASP A 1 134 ? 12.790 4.944 -4.458 1.00 95.81 134 ASP A CA 1
ATOM 1056 C C . ASP A 1 134 ? 12.020 6.029 -5.227 1.00 95.81 134 ASP A C 1
ATOM 1058 O O . ASP A 1 134 ? 12.508 7.141 -5.433 1.00 95.81 134 ASP A O 1
ATOM 1062 N N . THR A 1 135 ? 10.786 5.745 -5.655 1.00 95.06 135 THR A N 1
ATOM 1063 C CA . THR A 1 135 ? 9.945 6.705 -6.381 1.00 95.06 135 THR A CA 1
ATOM 1064 C C . THR A 1 135 ? 8.515 6.756 -5.859 1.00 95.06 135 THR A C 1
ATOM 1066 O O . THR A 1 135 ? 7.716 5.842 -6.045 1.00 95.06 135 THR A O 1
ATOM 1069 N N . VAL A 1 136 ? 8.114 7.918 -5.337 1.00 92.81 136 VAL A N 1
ATOM 1070 C CA . VAL A 1 136 ? 6.731 8.210 -4.944 1.00 92.81 136 VAL A CA 1
ATOM 1071 C C . VAL A 1 136 ? 6.172 9.356 -5.791 1.00 92.81 136 VAL A C 1
ATOM 1073 O O . VAL A 1 136 ? 6.643 10.493 -5.742 1.00 92.81 136 VAL A O 1
ATOM 1076 N N . THR A 1 137 ? 5.119 9.084 -6.567 1.00 93.00 137 THR A N 1
ATOM 1077 C CA . THR A 1 137 ? 4.508 10.056 -7.491 1.00 93.00 137 THR A CA 1
ATOM 1078 C C . THR A 1 137 ? 3.042 10.346 -7.171 1.00 93.00 137 THR A C 1
ATOM 1080 O O . THR A 1 137 ? 2.174 9.483 -7.301 1.00 93.00 137 THR A O 1
ATOM 1083 N N . TYR A 1 138 ? 2.735 11.616 -6.898 1.00 90.31 138 TYR A N 1
ATOM 1084 C CA . TYR A 1 138 ? 1.383 12.153 -6.730 1.00 90.31 138 TYR A CA 1
ATOM 1085 C C . TYR A 1 138 ? 1.014 13.088 -7.887 1.00 90.31 138 TYR A C 1
ATOM 1087 O O . TYR A 1 138 ? 1.462 14.237 -7.965 1.00 90.31 138 TYR A O 1
ATOM 1095 N N . ARG A 1 139 ? 0.151 12.623 -8.801 1.00 89.00 139 ARG A N 1
ATOM 1096 C CA . ARG A 1 139 ? -0.324 13.451 -9.930 1.00 89.00 139 ARG A CA 1
ATOM 1097 C C . ARG A 1 139 ? -1.434 14.429 -9.548 1.00 89.00 139 ARG A C 1
ATOM 1099 O O . ARG A 1 139 ? -1.556 15.476 -10.177 1.00 89.00 139 ARG A O 1
ATOM 1106 N N . HIS A 1 140 ? -2.231 14.111 -8.533 1.00 85.06 140 HIS A N 1
ATOM 1107 C CA . HIS A 1 140 ? -3.251 14.999 -7.970 1.00 85.06 140 HIS A CA 1
ATOM 1108 C C . HIS A 1 140 ? -3.063 15.113 -6.456 1.00 85.06 140 HIS A C 1
ATOM 1110 O O . HIS A 1 140 ? -2.338 14.319 -5.863 1.00 85.06 140 HIS A O 1
ATOM 1116 N N . GLY A 1 141 ? -3.683 16.133 -5.859 1.00 85.19 141 GLY A N 1
ATOM 1117 C CA . GLY A 1 141 ? -3.389 16.543 -4.489 1.00 85.19 141 GLY A CA 1
ATOM 1118 C C . GLY A 1 141 ? -3.620 15.454 -3.442 1.00 85.19 141 GLY A C 1
ATOM 1119 O O . GLY A 1 141 ? -4.504 14.603 -3.579 1.00 85.19 141 GLY A O 1
ATOM 1120 N N . VAL A 1 142 ? -2.821 15.524 -2.383 1.00 89.12 142 VAL A N 1
ATOM 1121 C CA . VAL A 1 142 ? -2.886 14.632 -1.221 1.00 89.12 142 VAL A CA 1
ATOM 1122 C C . VAL A 1 142 ? -3.502 15.394 -0.061 1.00 89.12 142 VAL A C 1
ATOM 1124 O O . VAL A 1 142 ? -3.138 16.547 0.182 1.00 89.12 142 VAL A O 1
ATOM 1127 N N . ARG A 1 143 ? -4.410 14.752 0.675 1.00 91.81 143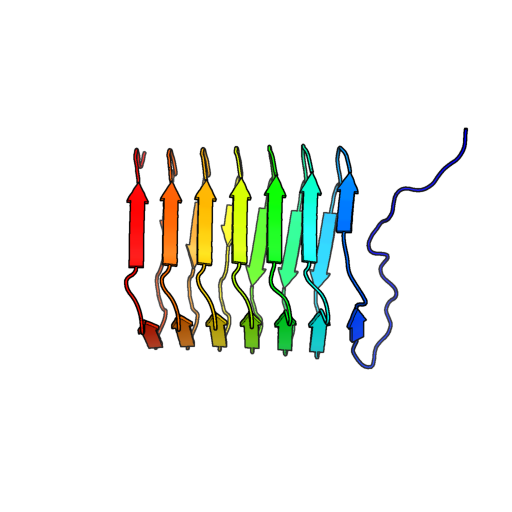 ARG A N 1
ATOM 1128 C CA . ARG A 1 143 ? -4.891 15.251 1.960 1.00 91.81 143 ARG A CA 1
ATOM 1129 C C . ARG A 1 143 ? -4.755 14.182 3.034 1.00 91.81 143 ARG A C 1
ATOM 1131 O O . ARG A 1 143 ? -5.419 13.156 2.947 1.00 91.81 143 ARG A O 1
ATOM 1138 N N . VAL A 1 144 ? -3.963 14.463 4.055 1.00 88.94 144 VAL A N 1
ATOM 1139 C CA . VAL A 1 144 ? -3.888 13.667 5.282 1.00 88.94 144 VAL A CA 1
ATOM 1140 C C . VAL A 1 144 ? -4.489 14.516 6.400 1.00 88.94 144 VAL A C 1
ATOM 1142 O O . VAL A 1 144 ? -4.146 15.692 6.518 1.00 88.94 144 VAL A O 1
ATOM 1145 N N . ASN A 1 145 ? -5.425 13.965 7.169 1.00 90.62 145 ASN A N 1
ATOM 1146 C CA . ASN A 1 145 ? -5.855 14.550 8.437 1.00 90.62 145 ASN A CA 1
ATOM 1147 C C . ASN A 1 145 ? -5.606 13.498 9.529 1.00 90.62 145 ASN A C 1
ATOM 1149 O O . ASN A 1 145 ? -6.106 12.384 9.393 1.00 90.62 145 ASN A O 1
ATOM 1153 N N . LEU A 1 146 ? -4.836 13.863 10.549 1.00 84.69 146 LEU A N 1
ATOM 1154 C CA . LEU A 1 146 ? -4.495 13.062 11.723 1.00 84.69 146 LEU A CA 1
ATOM 1155 C C . LEU A 1 146 ? -5.017 13.820 12.949 1.00 84.69 146 LEU A C 1
ATOM 1157 O O . LEU A 1 146 ? -4.784 15.032 13.060 1.00 84.69 146 LEU A O 1
ATOM 1161 N N . SER A 1 147 ? -5.749 13.157 13.839 1.00 87.38 147 SER A N 1
ATOM 1162 C CA . SER A 1 147 ? -6.141 13.781 15.110 1.00 87.38 147 SER A CA 1
ATOM 1163 C C . SER A 1 147 ? -5.110 13.495 16.198 1.00 87.38 147 SER A C 1
ATOM 1165 O O . SER A 1 147 ? -4.611 14.454 16.778 1.00 87.38 147 SER A O 1
ATOM 1167 N N . GLN A 1 148 ? -4.742 12.231 16.397 1.00 83.12 148 GLN A N 1
ATOM 1168 C CA . GLN A 1 148 ? -3.649 11.775 17.258 1.00 83.12 148 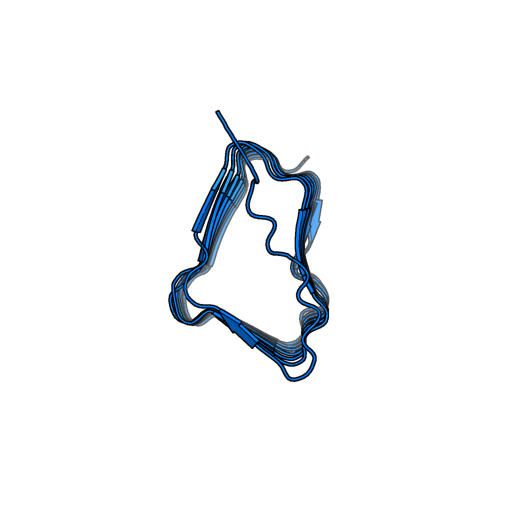GLN A CA 1
ATOM 1169 C C . GLN A 1 148 ? -2.792 10.761 16.485 1.00 83.12 148 GLN A C 1
ATOM 1171 O O . GLN A 1 148 ? -3.330 10.009 15.669 1.00 83.12 148 GLN A O 1
ATOM 1176 N N . SER A 1 149 ? -1.480 10.812 16.703 1.00 80.75 149 SER A N 1
ATOM 1177 C CA . SER A 1 149 ? -0.479 9.845 16.239 1.00 80.75 149 SER A CA 1
ATOM 1178 C C . SER A 1 149 ? 0.668 9.874 17.242 1.00 80.75 149 SER A C 1
ATOM 1180 O O . SER A 1 149 ? 1.050 10.985 17.634 1.00 80.75 149 SER A O 1
ATOM 1182 N N . ASP A 1 150 ? 1.214 8.720 17.605 1.00 82.62 150 ASP A N 1
ATOM 1183 C CA . ASP A 1 150 ? 2.427 8.661 18.422 1.00 82.62 150 ASP A CA 1
ATOM 1184 C C . ASP A 1 150 ? 3.645 8.891 17.517 1.00 82.62 150 ASP A C 1
ATOM 1186 O O . ASP A 1 150 ? 4.363 9.874 17.705 1.00 82.62 150 ASP A O 1
ATOM 1190 N N . ASP A 1 151 ? 3.792 8.117 16.434 1.00 84.75 151 ASP A N 1
ATOM 1191 C CA . ASP A 1 151 ? 4.911 8.257 15.497 1.00 84.75 151 ASP A CA 1
ATOM 1192 C C . ASP A 1 151 ? 4.487 8.520 14.034 1.00 84.75 151 ASP A C 1
ATOM 1194 O O . ASP A 1 151 ? 3.510 7.991 13.494 1.00 84.75 151 ASP A O 1
ATOM 1198 N N . LEU A 1 152 ? 5.247 9.387 13.347 1.00 87.38 152 LEU A N 1
ATOM 1199 C CA . LEU A 1 152 ? 5.009 9.765 11.945 1.00 87.38 152 LEU A CA 1
ATOM 1200 C C . LEU A 1 152 ? 6.314 9.807 11.143 1.00 87.38 152 LEU A C 1
ATOM 1202 O O . LEU A 1 152 ? 7.117 10.736 11.258 1.00 87.38 152 LEU A O 1
ATOM 1206 N N . SER A 1 153 ? 6.482 8.848 10.232 1.00 89.25 153 SER A N 1
ATOM 1207 C CA . SER A 1 153 ? 7.738 8.603 9.517 1.00 89.25 153 SER A CA 1
ATOM 1208 C C . SER A 1 153 ? 7.590 8.718 7.991 1.00 89.25 153 SER A C 1
ATOM 1210 O O . SER A 1 153 ? 6.651 8.189 7.391 1.00 89.25 153 SER A O 1
ATOM 1212 N N . CYS A 1 154 ? 8.509 9.430 7.326 1.00 88.06 154 CYS A N 1
ATOM 1213 C CA . CYS A 1 154 ? 8.505 9.589 5.862 1.00 88.06 154 CYS A CA 1
ATOM 1214 C C . CYS A 1 154 ? 9.930 9.724 5.282 1.00 88.06 154 CYS A C 1
ATOM 1216 O O . CYS A 1 154 ? 10.239 10.662 4.540 1.00 88.06 154 CYS A O 1
ATOM 1218 N N . ASN A 1 155 ? 10.804 8.786 5.637 1.00 89.38 155 ASN A N 1
ATOM 1219 C CA . ASN A 1 155 ? 12.256 8.846 5.447 1.00 89.38 155 ASN A CA 1
ATOM 1220 C C . ASN A 1 155 ? 12.744 7.996 4.260 1.00 89.38 155 ASN A C 1
ATOM 1222 O O . ASN A 1 155 ? 12.038 7.109 3.792 1.00 89.38 155 ASN A O 1
ATOM 1226 N N . ASN A 1 156 ? 13.962 8.252 3.772 1.00 91.19 156 ASN A N 1
ATOM 1227 C CA . ASN A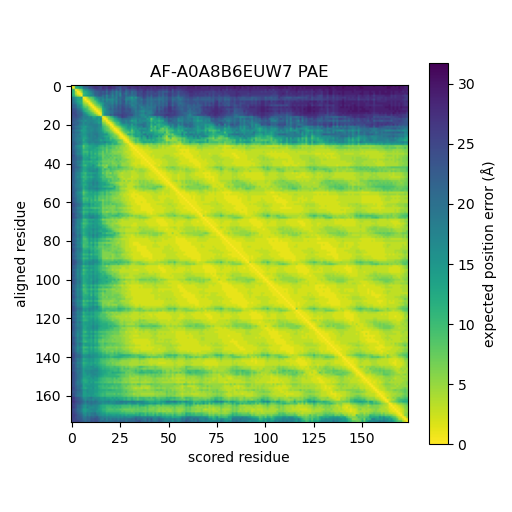 1 156 ? 14.615 7.461 2.713 1.00 91.19 156 ASN A CA 1
ATOM 1228 C C . ASN A 1 156 ? 13.742 7.260 1.452 1.00 91.19 156 ASN A C 1
ATOM 1230 O O . ASN A 1 156 ? 13.629 6.156 0.935 1.00 91.19 156 ASN A O 1
ATOM 1234 N N . ASN A 1 157 ? 13.054 8.306 0.986 1.00 89.50 157 ASN A N 1
ATOM 1235 C CA . ASN A 1 157 ? 12.313 8.251 -0.276 1.00 89.50 157 ASN A CA 1
ATOM 1236 C C . ASN A 1 157 ? 13.069 9.083 -1.322 1.00 89.50 157 ASN A C 1
ATOM 1238 O O . ASN A 1 157 ? 13.002 10.314 -1.264 1.00 89.50 157 ASN A O 1
ATOM 1242 N N . ASP A 1 158 ? 13.779 8.437 -2.249 1.00 91.19 158 ASP A N 1
ATOM 1243 C CA . ASP A 1 158 ? 14.749 9.104 -3.134 1.00 91.19 158 ASP A CA 1
ATOM 1244 C C . ASP A 1 158 ? 14.103 10.151 -4.053 1.00 91.19 158 ASP A C 1
ATOM 1246 O O . ASP A 1 158 ? 14.578 11.283 -4.168 1.00 91.19 158 ASP A O 1
ATOM 1250 N N . THR A 1 159 ? 12.985 9.802 -4.698 1.00 92.25 159 THR A N 1
ATOM 1251 C CA . THR A 1 159 ? 12.291 10.666 -5.662 1.00 92.25 159 THR A CA 1
ATOM 1252 C C . THR A 1 159 ? 10.833 10.895 -5.274 1.00 92.25 159 THR A C 1
ATOM 1254 O O . THR A 1 159 ? 9.964 10.049 -5.481 1.00 92.25 159 THR A O 1
ATOM 1257 N N . LEU A 1 160 ? 10.515 12.107 -4.806 1.00 88.44 160 LEU A N 1
ATOM 1258 C CA . LEU A 1 160 ? 9.152 12.507 -4.438 1.00 88.44 160 LEU A CA 1
ATOM 1259 C C . LEU A 1 160 ? 8.554 13.529 -5.421 1.00 88.44 160 LEU A C 1
ATOM 1261 O O . LEU A 1 160 ? 8.695 14.742 -5.261 1.00 88.44 160 LEU A O 1
ATOM 1265 N N . THR A 1 161 ? 7.807 13.050 -6.418 1.00 89.94 161 THR A N 1
ATOM 1266 C CA . THR A 1 161 ? 7.155 13.910 -7.422 1.00 89.94 161 THR A CA 1
ATOM 1267 C C . THR A 1 161 ? 5.737 14.300 -6.999 1.00 89.94 161 THR A C 1
ATOM 1269 O O . THR A 1 161 ? 4.861 13.449 -6.846 1.00 89.94 161 THR A O 1
ATOM 1272 N N . LYS A 1 162 ? 5.457 15.605 -6.882 1.00 85.00 162 LYS A N 1
ATOM 1273 C CA . LYS A 1 162 ? 4.130 16.155 -6.538 1.00 85.00 162 LYS A CA 1
ATOM 1274 C C . LYS A 1 162 ? 3.691 17.175 -7.590 1.00 85.00 162 LYS A C 1
ATOM 1276 O O . LYS A 1 162 ? 4.295 18.233 -7.712 1.00 85.00 162 LYS A O 1
ATOM 1281 N N . ARG A 1 163 ? 2.626 16.882 -8.348 1.00 82.31 163 ARG A N 1
ATOM 1282 C CA . ARG A 1 163 ? 2.115 17.778 -9.415 1.00 82.31 163 ARG A CA 1
ATOM 1283 C C . ARG A 1 163 ? 0.995 18.723 -8.965 1.00 82.31 163 ARG A C 1
ATOM 1285 O O . ARG A 1 163 ? 0.588 19.599 -9.717 1.00 82.31 163 ARG A O 1
ATOM 1292 N N . ASN A 1 164 ? 0.452 18.501 -7.773 1.00 79.12 164 ASN A N 1
ATOM 1293 C CA . ASN A 1 164 ? -0.646 19.256 -7.176 1.00 79.12 164 ASN A CA 1
ATOM 1294 C C . ASN A 1 164 ? -0.437 19.319 -5.655 1.00 79.12 164 ASN A C 1
ATOM 1296 O O . ASN A 1 164 ? 0.249 18.465 -5.093 1.00 79.12 164 ASN A O 1
ATOM 1300 N N . GLY A 1 165 ? -1.037 20.316 -4.999 1.00 80.81 165 GLY A N 1
ATOM 1301 C CA . GLY A 1 165 ? -0.782 20.620 -3.589 1.00 80.81 165 GLY A CA 1
ATOM 1302 C C . GLY A 1 165 ? -1.014 19.450 -2.623 1.00 80.81 165 GLY A C 1
ATOM 1303 O O . GLY A 1 165 ? -1.959 18.672 -2.767 1.00 80.81 165 GLY A O 1
ATOM 1304 N N . VAL A 1 166 ? -0.158 19.371 -1.605 1.00 84.12 166 VAL A N 1
ATOM 1305 C CA . VAL A 1 166 ? -0.286 18.456 -0.466 1.00 84.12 166 VAL A CA 1
ATOM 1306 C C . VAL A 1 166 ? -0.784 19.249 0.737 1.00 84.12 166 VAL A C 1
ATOM 1308 O O . VAL A 1 166 ? -0.320 20.360 0.979 1.00 84.12 166 VAL A O 1
ATOM 1311 N N . ARG A 1 167 ? -1.736 18.688 1.483 1.00 88.44 167 ARG A N 1
ATOM 1312 C CA . ARG A 1 167 ? -2.187 19.214 2.774 1.00 88.44 167 ARG A CA 1
ATOM 1313 C C . ARG A 1 167 ? -2.094 18.108 3.812 1.00 88.44 167 ARG A C 1
ATOM 1315 O O . ARG A 1 167 ? -2.725 17.067 3.648 1.00 88.44 167 ARG A O 1
ATOM 1322 N N . VAL A 1 168 ? -1.336 18.357 4.867 1.00 84.31 168 VAL A N 1
ATOM 1323 C CA . VAL A 1 168 ? -1.312 17.534 6.074 1.00 84.31 168 VAL A CA 1
ATOM 1324 C C . VAL A 1 168 ? -1.887 18.405 7.184 1.00 84.31 168 VAL A C 1
ATOM 1326 O O . VAL A 1 168 ? -1.508 19.568 7.300 1.00 84.31 168 VAL A O 1
ATOM 1329 N N . ASN A 1 169 ? -2.859 17.881 7.920 1.00 87.00 169 ASN A N 1
ATOM 1330 C CA . ASN A 1 169 ? -3.419 18.510 9.107 1.00 87.00 169 ASN A CA 1
ATOM 1331 C C . ASN A 1 169 ? -3.225 17.534 10.260 1.00 87.00 169 ASN A C 1
ATOM 1333 O O . ASN A 1 169 ? -3.723 16.416 10.166 1.00 87.00 169 ASN A O 1
ATOM 1337 N N . ILE A 1 170 ? -2.500 17.941 11.293 1.00 81.38 170 ILE A N 1
ATOM 1338 C CA . ILE A 1 170 ? -2.207 17.122 12.469 1.00 81.38 170 ILE A CA 1
ATOM 1339 C C . ILE A 1 170 ? -2.712 17.912 13.667 1.00 81.38 170 ILE A C 1
ATOM 1341 O O . ILE A 1 170 ? -2.373 19.089 13.794 1.00 81.38 170 ILE A O 1
ATOM 1345 N N . SER A 1 171 ? -3.577 17.308 14.477 1.00 83.06 171 SER A N 1
ATOM 1346 C CA . SER A 1 171 ? -4.190 18.007 15.614 1.00 83.06 171 SER A CA 1
ATOM 1347 C C . SER A 1 171 ? -3.337 17.858 16.873 1.00 83.06 171 SER A C 1
ATOM 1349 O O . SER A 1 171 ? -3.147 18.836 17.593 1.00 83.06 171 SER A O 1
ATOM 1351 N N . GLN A 1 172 ? -2.794 16.660 17.099 1.00 72.94 172 GLN A N 1
ATOM 1352 C CA . GLN A 1 172 ? -1.844 16.314 18.152 1.00 72.94 172 GLN A CA 1
ATOM 1353 C C . GLN A 1 172 ? -0.839 15.285 17.602 1.00 72.94 172 GLN A C 1
ATOM 1355 O O . GLN A 1 172 ? -1.222 14.383 16.858 1.00 72.94 172 GLN A O 1
ATOM 1360 N N . LEU A 1 173 ? 0.431 15.470 17.958 1.00 65.50 173 LEU A N 1
ATOM 1361 C CA . LEU A 1 173 ? 1.463 14.432 18.041 1.00 65.50 173 LEU A CA 1
ATOM 1362 C C . LEU A 1 173 ? 1.785 14.317 19.532 1.00 65.50 173 LEU A C 1
ATOM 1364 O O . LEU A 1 173 ? 1.758 15.356 20.212 1.00 65.50 173 LEU A O 1
ATOM 1368 N N . LEU A 1 174 ? 1.997 13.099 20.023 1.00 57.91 174 LEU A N 1
ATOM 1369 C CA . LEU A 1 174 ? 2.368 12.843 21.417 1.00 57.91 174 LEU A CA 1
ATOM 1370 C C . LEU A 1 174 ? 3.897 12.866 21.623 1.00 57.91 174 LEU A C 1
ATOM 1372 O O . LEU A 1 174 ? 4.283 13.022 22.805 1.00 57.91 174 LEU A O 1
#

Organism: Mytilus galloprovincialis (NCBI:txid29158)

Secondary structure (DSSP, 8-state):
--------------S-EEE---EEE-SEEEEEE--S-S-EEE-S-EEEEESEEEEEE--S-SEEEESS-EEEEESS-SEEE--S-SEEEESS-EEEEESS-SEEE--S-SEEEESS-EEEEESS-SEEE--S-SEEEESS-EEEEES--SEEE----SEEEESS-EEEEES---

Sequence (174 aa):
MALWPIDMVSESIYHSQKWRQSKSDLSQSDDLSCNNNDTVTYRHSVRVNLSQSDDLSCNNNGTVAYRHGVRVNLSQSDDLSCNNNDTVTYRHGVRVNLSQSDDLSCNNNDTVTYRHGVRVNLSQSDDLSRNNNDTVTYRHGVRVNLSQSDDLSCNNNDTLTKRNGVRVNISQLL

Mean predicted aligned error: 8.01 Å

Radius of gyration: 15.81 Å; Cα contacts (8 Å, |Δi|>4): 515; chains: 1; bounding box: 44×42×34 Å

Foldseek 3Di:
DDDDDDDVDPPVDPPADDDEEADDPEQEDEEDEAEQEQEDEDQEEHEAAYAEYEEYYYYQYAEYYYQHEYEYAYAEYAEDYAYNYQYYEDLEEYEYEYAEYAEYEYEQYQYYEDNEEYEYEYAEYADYEDYQHQYYADQEEYEYEYAEYAYYYYYNHNYYHHNYYYYYHYNDHD

pLDDT: mean 79.71, std 19.85, range [17.84, 97.62]